Protein AF-K9W2C7-F1 (afdb_monomer)

Structure (mmCIF, N/CA/C/O backbone):
data_AF-K9W2C7-F1
#
_entry.id   AF-K9W2C7-F1
#
loop_
_atom_site.group_PDB
_atom_site.id
_atom_site.type_symbol
_atom_site.label_atom_id
_atom_site.label_alt_id
_atom_site.label_comp_id
_atom_site.label_asym_id
_atom_site.label_entity_id
_atom_site.label_seq_id
_atom_site.pdbx_PDB_ins_code
_atom_site.Cartn_x
_atom_site.Cartn_y
_atom_site.Cartn_z
_atom_site.occupancy
_atom_site.B_iso_or_equiv
_atom_site.auth_seq_id
_atom_site.auth_comp_id
_atom_site.auth_asym_id
_atom_site.auth_atom_id
_atom_site.pdbx_PDB_model_num
ATOM 1 N N . MET A 1 1 ? 35.746 9.164 -1.220 1.00 36.84 1 MET A N 1
ATOM 2 C CA . MET A 1 1 ? 34.659 8.189 -1.438 1.00 36.84 1 MET A CA 1
ATOM 3 C C . MET A 1 1 ? 34.082 7.823 -0.083 1.00 36.84 1 MET A C 1
ATOM 5 O O . MET A 1 1 ? 34.744 7.084 0.636 1.00 36.84 1 MET A O 1
ATOM 9 N N . PRO A 1 2 ? 32.950 8.400 0.342 1.00 38.31 2 PRO A N 1
ATOM 10 C CA . PRO A 1 2 ? 32.307 7.961 1.566 1.00 38.31 2 PRO A CA 1
ATOM 11 C C . PRO A 1 2 ? 31.448 6.729 1.268 1.00 38.31 2 PRO A C 1
ATOM 13 O O . PRO A 1 2 ? 30.740 6.677 0.263 1.00 38.31 2 PRO A O 1
ATOM 16 N N . LEU A 1 3 ? 31.567 5.730 2.139 1.00 40.47 3 LEU A N 1
ATOM 17 C CA . LEU A 1 3 ? 30.719 4.551 2.177 1.00 40.47 3 LEU A CA 1
ATOM 18 C C . LEU A 1 3 ? 29.252 4.976 2.276 1.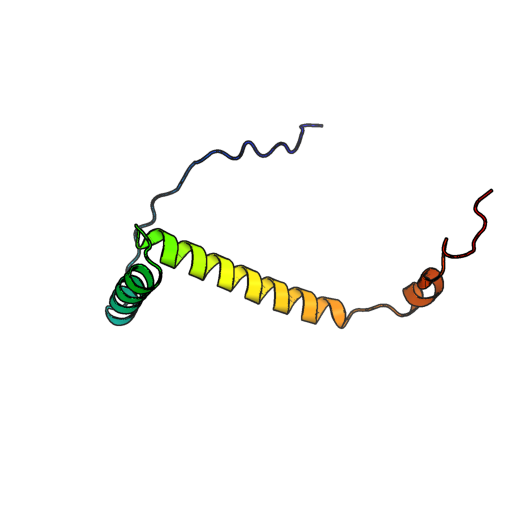00 40.47 3 LEU A C 1
ATOM 20 O O . LEU A 1 3 ? 28.873 5.644 3.237 1.00 40.47 3 LEU A O 1
ATOM 24 N N . PHE A 1 4 ? 28.422 4.514 1.345 1.00 42.97 4 PHE A N 1
ATOM 25 C CA . PHE A 1 4 ? 26.964 4.510 1.483 1.00 42.97 4 PHE A CA 1
ATOM 26 C C . PHE A 1 4 ? 26.550 3.397 2.463 1.00 42.97 4 PHE A C 1
ATOM 28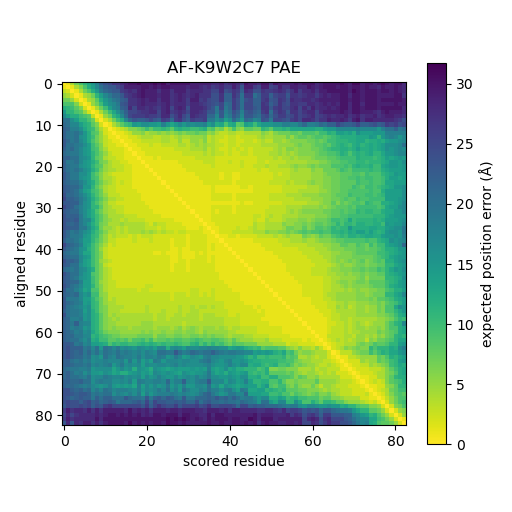 O O . PHE A 1 4 ? 25.810 2.476 2.144 1.00 42.97 4 PHE A O 1
ATOM 35 N N . GLY A 1 5 ? 27.100 3.447 3.675 1.00 41.50 5 GLY A N 1
ATOM 36 C CA . GLY A 1 5 ? 26.515 2.784 4.823 1.00 41.50 5 GLY A CA 1
ATOM 37 C C . GLY A 1 5 ? 25.441 3.719 5.341 1.00 41.50 5 GLY A C 1
ATOM 38 O O . GLY A 1 5 ? 25.741 4.602 6.143 1.00 41.50 5 GLY A O 1
ATOM 39 N N . VAL A 1 6 ? 24.210 3.568 4.847 1.00 48.34 6 VAL A N 1
ATOM 40 C CA . VAL A 1 6 ? 23.049 4.129 5.537 1.00 48.34 6 VAL A CA 1
ATOM 41 C C . VAL A 1 6 ? 23.046 3.470 6.906 1.00 48.34 6 VAL A C 1
ATOM 43 O O . VAL A 1 6 ? 22.694 2.304 7.071 1.00 48.34 6 VAL A O 1
ATOM 46 N N . ILE A 1 7 ? 23.527 4.217 7.889 1.00 47.66 7 ILE A N 1
ATOM 47 C CA . ILE A 1 7 ? 23.239 3.977 9.287 1.00 47.66 7 ILE A CA 1
ATOM 48 C C . ILE A 1 7 ? 21.713 4.015 9.324 1.00 47.66 7 ILE A C 1
ATOM 50 O O . ILE A 1 7 ? 21.135 5.087 9.146 1.00 47.66 7 ILE A O 1
ATOM 54 N N . ASN A 1 8 ? 21.061 2.854 9.423 1.00 51.66 8 ASN A N 1
ATOM 55 C CA . ASN A 1 8 ? 19.619 2.765 9.604 1.00 51.66 8 ASN A CA 1
ATOM 56 C C . ASN A 1 8 ? 19.321 3.374 10.974 1.00 51.66 8 ASN A C 1
ATOM 58 O O . ASN A 1 8 ? 19.295 2.693 11.998 1.00 51.66 8 ASN A O 1
ATOM 62 N N . SER A 1 9 ? 19.249 4.698 11.019 1.00 48.41 9 SER A N 1
ATOM 63 C CA . SER A 1 9 ? 18.862 5.417 12.208 1.00 48.41 9 SER A CA 1
ATOM 64 C C . SER A 1 9 ? 17.392 5.061 12.403 1.00 48.41 9 SER A C 1
ATOM 66 O O . SER A 1 9 ? 16.579 5.342 11.524 1.00 48.41 9 SER A O 1
ATOM 68 N N . MET A 1 10 ? 17.054 4.410 13.516 1.00 58.22 10 MET A N 1
ATOM 69 C CA . MET A 1 10 ? 15.673 4.177 13.958 1.00 58.22 10 MET A CA 1
ATOM 70 C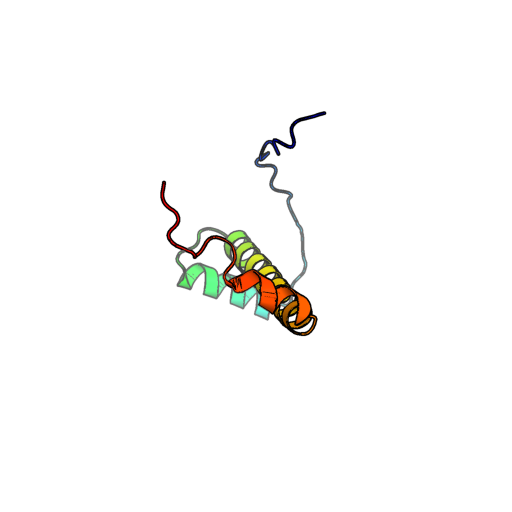 C . MET A 1 10 ? 14.993 5.508 14.342 1.00 58.22 10 MET A C 1
ATOM 72 O O . MET A 1 10 ? 14.466 5.663 15.440 1.00 58.22 10 MET A O 1
ATOM 76 N N . HIS A 1 11 ? 15.060 6.513 13.474 1.00 64.06 11 HIS A N 1
ATOM 77 C CA . HIS A 1 11 ? 14.359 7.773 13.630 1.00 64.06 11 HIS A CA 1
ATOM 78 C C . HIS A 1 11 ? 12.988 7.619 12.982 1.00 64.06 11 HIS A C 1
ATOM 80 O O . HIS A 1 11 ? 12.815 7.831 11.788 1.00 64.06 11 HIS A O 1
ATOM 86 N N . SER A 1 12 ? 12.008 7.217 13.788 1.00 75.00 12 SER A N 1
ATOM 87 C CA . SER A 1 12 ? 10.605 7.321 13.401 1.00 75.00 12 SER A CA 1
ATOM 88 C C . SER A 1 12 ? 10.169 8.782 13.509 1.00 75.00 12 SER A C 1
ATOM 90 O O . SER A 1 12 ? 10.236 9.365 14.598 1.00 75.00 12 SER A O 1
ATOM 92 N N . GLU A 1 13 ? 9.690 9.372 12.418 1.00 88.62 13 GLU A N 1
ATOM 93 C CA . GLU A 1 13 ? 9.041 10.681 12.471 1.00 88.62 13 GLU A CA 1
ATOM 94 C C . GLU A 1 13 ? 7.567 10.545 12.851 1.00 88.62 13 GLU A C 1
ATOM 96 O O . GLU A 1 13 ? 6.836 9.693 12.344 1.00 88.62 13 GLU A O 1
ATOM 101 N N . LYS A 1 14 ? 7.107 11.402 13.768 1.00 91.69 14 LYS A N 1
ATOM 102 C CA . LYS A 1 14 ? 5.701 11.428 14.165 1.00 91.69 14 LYS A CA 1
ATOM 103 C C . LYS A 1 14 ? 4.907 12.271 13.176 1.00 91.69 14 LYS A C 1
ATOM 105 O O . LYS A 1 14 ? 5.080 13.485 13.114 1.00 91.69 14 LYS A O 1
ATOM 110 N N . LEU A 1 15 ? 3.960 11.637 12.497 1.00 91.56 15 LEU A N 1
ATOM 111 C CA . LEU A 1 15 ? 3.012 12.307 11.615 1.00 91.56 15 LEU A CA 1
ATOM 112 C C . LEU A 1 15 ? 1.668 12.522 12.320 1.00 91.56 15 LEU A C 1
ATOM 114 O O . LEU A 1 15 ? 1.196 11.673 13.076 1.00 91.56 15 LEU A O 1
ATOM 118 N N . SER A 1 16 ? 1.048 13.674 12.067 1.00 94.75 16 SER A N 1
ATOM 119 C CA . SER A 1 16 ? -0.308 13.995 12.516 1.00 94.75 16 SER A CA 1
ATOM 120 C C . SER A 1 16 ? -1.168 14.260 11.288 1.00 94.75 16 SER A C 1
ATOM 122 O O . SER A 1 16 ? -0.968 15.258 10.600 1.00 94.75 16 SER A O 1
ATOM 124 N N . ILE A 1 17 ? -2.116 13.367 11.013 1.00 93.88 17 ILE A N 1
ATOM 125 C CA . ILE A 1 17 ? -2.962 13.406 9.816 1.00 93.88 17 ILE A CA 1
ATOM 126 C C . ILE A 1 17 ? -4.439 13.435 10.200 1.00 93.88 17 ILE A C 1
ATOM 128 O O . ILE A 1 17 ? -4.837 12.917 11.242 1.00 93.88 17 ILE A O 1
ATOM 132 N N . SER A 1 18 ? -5.260 14.040 9.345 1.00 96.50 18 SER A N 1
ATOM 133 C CA . SER A 1 18 ? -6.718 13.970 9.451 1.00 96.50 18 SER A CA 1
ATOM 134 C C . SER A 1 18 ? -7.245 13.007 8.401 1.00 96.50 18 SER A C 1
ATOM 136 O O . SER A 1 18 ? -6.937 13.155 7.221 1.00 96.50 18 SER A O 1
ATOM 138 N N . LEU A 1 19 ? -8.047 12.034 8.827 1.00 95.94 19 LEU A N 1
ATOM 139 C CA . LEU A 1 19 ? -8.658 11.041 7.950 1.00 95.94 19 LEU A CA 1
ATOM 140 C C . LEU A 1 19 ? -10.184 11.045 8.119 1.00 95.94 19 LEU A C 1
ATOM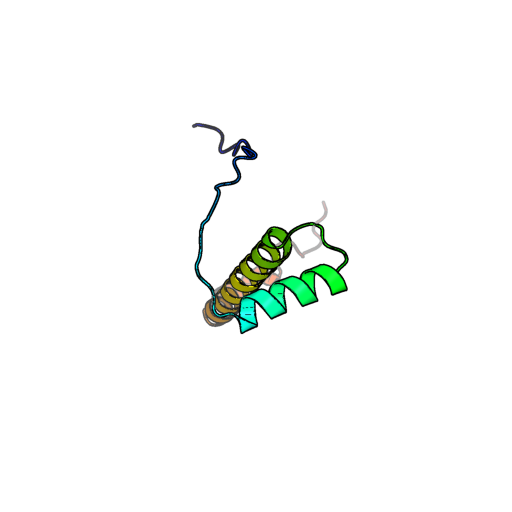 142 O O . LEU A 1 19 ? -10.679 11.268 9.228 1.00 95.94 19 LEU A O 1
ATOM 146 N N . PRO A 1 20 ? -10.944 10.758 7.049 1.00 98.19 20 PRO A N 1
ATOM 147 C CA . PRO A 1 20 ? -12.357 10.423 7.149 1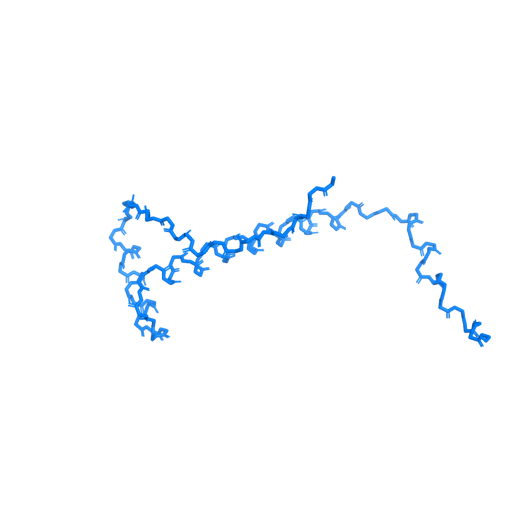.00 98.19 20 PRO A CA 1
ATOM 148 C C . PRO A 1 20 ? -12.627 9.335 8.193 1.00 98.19 20 PRO A C 1
ATOM 150 O O . PRO A 1 20 ? -11.883 8.359 8.298 1.00 98.19 20 PRO A O 1
ATOM 153 N N . VAL A 1 21 ? -13.748 9.457 8.909 1.00 98.00 21 VAL A N 1
ATOM 154 C CA . VAL A 1 21 ? -14.128 8.538 9.999 1.00 98.00 21 VAL A CA 1
ATOM 155 C C . VAL A 1 21 ? -14.140 7.074 9.552 1.00 98.00 21 VAL A C 1
ATOM 157 O O . VAL A 1 21 ? -13.685 6.205 10.289 1.00 98.00 21 VAL A O 1
ATOM 160 N N . PHE A 1 22 ? -14.608 6.792 8.333 1.00 98.12 22 PHE A N 1
ATOM 161 C CA . PHE A 1 22 ? -14.667 5.421 7.821 1.00 98.12 22 PHE A CA 1
ATOM 162 C C . PHE A 1 22 ? -13.274 4.791 7.638 1.00 98.12 22 PHE A C 1
ATOM 164 O O . PHE A 1 22 ? -13.125 3.589 7.840 1.00 98.12 22 PHE A O 1
ATOM 171 N N . LEU A 1 23 ? -12.243 5.582 7.311 1.00 97.94 23 LEU A N 1
ATOM 172 C CA . LEU A 1 23 ? -10.866 5.087 7.207 1.00 97.94 23 LEU A CA 1
ATOM 173 C C . LEU A 1 23 ? -10.273 4.810 8.585 1.00 97.94 23 LEU A C 1
ATOM 175 O O . LEU A 1 23 ? -9.606 3.799 8.768 1.00 97.94 23 LEU A O 1
ATOM 179 N N . VAL A 1 24 ? -10.572 5.654 9.574 1.00 97.50 24 VAL A N 1
ATOM 180 C CA . VAL A 1 24 ? -10.162 5.407 10.966 1.00 97.50 24 VAL A CA 1
ATOM 181 C C . VAL A 1 24 ? -10.795 4.115 11.494 1.00 97.50 24 VAL A C 1
ATOM 183 O O . VAL A 1 24 ? -10.119 3.299 12.118 1.00 97.50 24 VAL A O 1
ATOM 186 N N . GLN A 1 25 ? -12.075 3.880 11.188 1.00 97.94 25 GLN A N 1
ATOM 187 C CA . GLN A 1 25 ? -12.755 2.625 11.525 1.00 97.94 25 GLN A CA 1
ATOM 188 C C . GLN A 1 25 ? -12.128 1.420 10.818 1.00 97.94 25 GLN A C 1
ATOM 190 O O . GLN A 1 25 ? -11.921 0.382 11.445 1.00 97.94 25 GLN A O 1
ATOM 195 N N . PHE A 1 26 ? -11.797 1.557 9.531 1.00 97.94 26 PHE A N 1
ATOM 196 C CA . PHE A 1 26 ? -11.098 0.515 8.786 1.00 97.94 26 PHE A CA 1
ATOM 197 C C . PHE A 1 26 ? -9.753 0.166 9.433 1.00 97.94 26 PHE A C 1
ATOM 199 O O . PHE A 1 26 ? -9.497 -1.012 9.671 1.00 97.94 26 PHE A O 1
ATOM 206 N N . ILE A 1 27 ? -8.942 1.170 9.782 1.00 97.75 27 ILE A N 1
ATOM 207 C CA . ILE A 1 27 ? -7.650 0.980 10.455 1.00 97.75 27 ILE A CA 1
ATOM 208 C C . ILE A 1 27 ? -7.833 0.187 11.752 1.00 97.75 27 ILE A C 1
ATOM 210 O O . ILE A 1 27 ? -7.163 -0.826 11.954 1.00 97.75 27 ILE A O 1
ATOM 214 N N . GLY A 1 28 ? -8.788 0.592 12.594 1.00 97.12 28 GLY A N 1
ATOM 215 C CA . GLY A 1 28 ? -9.078 -0.101 13.848 1.00 97.12 28 GLY A CA 1
ATOM 216 C C . GLY A 1 28 ? -9.485 -1.564 13.642 1.00 97.12 28 GLY A C 1
ATOM 217 O O . GLY A 1 28 ? -8.951 -2.453 14.306 1.00 97.12 28 GLY A O 1
ATOM 218 N N . ASN A 1 29 ? -10.382 -1.830 12.690 1.00 97.75 29 ASN A N 1
ATOM 219 C CA . ASN A 1 29 ? -10.842 -3.186 12.384 1.00 97.75 29 ASN A CA 1
ATOM 220 C C . ASN A 1 29 ? -9.716 -4.061 11.819 1.00 97.75 29 ASN A C 1
ATOM 222 O O . ASN A 1 29 ? -9.576 -5.217 12.218 1.00 97.75 29 ASN A O 1
ATOM 226 N N . TYR A 1 30 ? -8.907 -3.512 10.911 1.00 97.56 30 TYR A N 1
ATOM 227 C CA . TYR A 1 30 ? -7.793 -4.224 10.292 1.00 97.56 30 TYR A CA 1
ATOM 228 C C . TY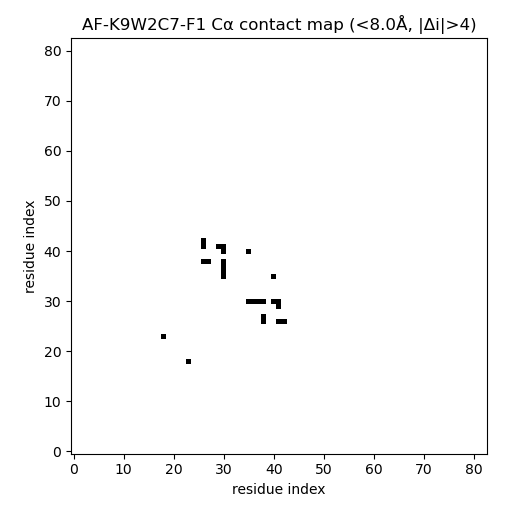R A 1 30 ? -6.709 -4.562 11.319 1.00 97.56 30 TYR A C 1
ATOM 230 O O . TYR A 1 30 ? -6.254 -5.705 11.375 1.00 97.56 30 TYR A O 1
ATOM 238 N N . LYS A 1 31 ? -6.377 -3.608 12.202 1.00 97.62 31 LYS A N 1
ATOM 239 C CA . LYS A 1 31 ? -5.468 -3.819 13.335 1.00 97.62 31 LYS A CA 1
ATOM 240 C C . LYS A 1 31 ? -5.915 -4.995 14.203 1.00 97.62 31 LYS A C 1
ATOM 242 O O . LYS A 1 31 ? -5.120 -5.892 14.471 1.00 97.62 31 LYS A O 1
ATOM 247 N N . ILE A 1 32 ? -7.190 -5.017 14.607 1.00 97.62 32 ILE A N 1
ATOM 248 C CA . ILE A 1 32 ? -7.752 -6.099 15.432 1.00 97.62 32 ILE A CA 1
ATOM 249 C C . ILE A 1 32 ? -7.687 -7.435 14.685 1.00 97.62 32 ILE A C 1
ATOM 251 O O . ILE A 1 32 ? -7.231 -8.428 15.248 1.00 97.62 32 ILE A O 1
ATOM 255 N N . ALA A 1 33 ? -8.101 -7.463 13.417 1.00 97.19 33 ALA A N 1
ATOM 256 C CA . ALA A 1 33 ? -8.128 -8.683 12.611 1.00 97.19 33 ALA A CA 1
ATOM 257 C C . ALA A 1 33 ? -6.736 -9.303 12.404 1.00 97.19 33 ALA A C 1
ATOM 259 O O . ALA A 1 33 ? -6.616 -10.522 12.289 1.00 97.19 33 ALA A O 1
ATOM 260 N N . LYS A 1 34 ? -5.688 -8.474 12.356 1.00 96.12 34 LYS A N 1
ATOM 261 C CA . LYS A 1 34 ? -4.294 -8.905 12.189 1.00 96.12 34 LYS A CA 1
ATOM 262 C C . LYS A 1 34 ? -3.545 -9.118 13.508 1.00 96.12 34 LYS A C 1
ATOM 264 O O . LYS A 1 34 ? -2.421 -9.608 13.477 1.00 96.12 34 LYS A O 1
ATOM 269 N N . GLY A 1 35 ? -4.156 -8.789 14.649 1.00 95.69 35 GLY A N 1
ATOM 270 C CA . GLY A 1 35 ? -3.514 -8.885 15.963 1.00 95.69 35 GLY A CA 1
ATOM 271 C C . GLY A 1 35 ? -2.374 -7.882 16.149 1.00 95.69 35 GLY A C 1
ATOM 272 O O . GLY A 1 35 ? -1.388 -8.193 16.809 1.00 95.69 35 GLY A O 1
ATOM 273 N N . TRP A 1 36 ? -2.477 -6.708 15.525 1.00 96.56 36 TRP A N 1
ATOM 274 C CA . TRP A 1 36 ? -1.444 -5.672 15.561 1.00 96.56 36 TRP A CA 1
ATOM 275 C C . TRP A 1 36 ? -1.616 -4.727 16.750 1.00 96.56 36 TRP A C 1
ATOM 277 O O . TRP A 1 36 ? -2.717 -4.523 17.264 1.00 96.56 36 TRP A O 1
ATOM 287 N N . GLU A 1 37 ? -0.507 -4.138 17.190 1.00 92.31 37 GLU A N 1
ATOM 288 C CA . GLU A 1 37 ? -0.445 -3.336 18.413 1.00 92.31 37 GLU A CA 1
ATOM 289 C C . GLU A 1 37 ? -0.798 -1.867 18.161 1.00 92.31 37 GLU A C 1
ATOM 291 O O . GLU A 1 37 ? -1.328 -1.192 19.047 1.00 92.31 37 GLU A O 1
ATOM 296 N N . SER A 1 38 ? -0.556 -1.359 16.947 1.00 94.75 38 SER A N 1
ATOM 297 C CA . SER A 1 38 ? -0.733 0.061 16.637 1.00 94.75 38 SER A CA 1
ATOM 298 C C . SER A 1 38 ? -1.419 0.325 15.301 1.00 94.75 38 SER A C 1
ATOM 300 O O . SER A 1 38 ? -1.331 -0.450 14.352 1.00 94.75 38 SER A O 1
ATOM 302 N N . ASP A 1 39 ? -2.087 1.475 15.225 1.00 94.94 39 ASP A N 1
ATOM 303 C CA . ASP A 1 39 ? -2.662 1.991 13.980 1.00 94.94 39 ASP A CA 1
ATOM 304 C C . ASP A 1 39 ? -1.554 2.340 12.972 1.00 94.94 39 ASP A C 1
ATOM 306 O O . ASP A 1 39 ? -1.746 2.205 11.766 1.00 94.94 39 ASP A O 1
ATOM 310 N N . SER A 1 40 ? -0.370 2.719 13.469 1.00 95.06 40 SER A N 1
ATOM 311 C CA . SER A 1 40 ? 0.811 2.993 12.649 1.00 95.06 40 SER A CA 1
ATOM 312 C C . SER A 1 40 ? 1.240 1.784 11.822 1.00 95.06 40 SER A C 1
ATOM 314 O O . SER A 1 40 ? 1.577 1.978 10.665 1.00 95.06 40 SER A O 1
ATOM 316 N N . GLN A 1 41 ? 1.150 0.557 12.350 1.00 95.31 41 GLN A N 1
ATOM 317 C CA . GLN A 1 41 ? 1.460 -0.662 11.581 1.00 95.31 41 GLN A CA 1
ATOM 318 C C . GLN A 1 41 ? 0.517 -0.842 10.384 1.00 95.31 41 GLN A C 1
ATOM 320 O O . GLN A 1 41 ? 0.937 -1.257 9.311 1.00 95.31 41 GLN A O 1
ATOM 325 N N . VAL A 1 42 ? -0.761 -0.482 10.542 1.00 96.69 42 VAL A N 1
ATOM 326 C CA . VAL A 1 42 ? -1.730 -0.503 9.434 1.00 96.69 42 VAL A CA 1
ATOM 327 C C . VAL A 1 42 ? -1.381 0.526 8.369 1.00 96.69 42 VAL A C 1
ATOM 329 O O . VAL A 1 42 ? -1.501 0.247 7.178 1.00 96.69 42 VAL A O 1
ATOM 332 N N . ILE A 1 43 ? -0.957 1.713 8.796 1.00 96.06 43 ILE A N 1
ATOM 333 C CA . ILE A 1 43 ? -0.569 2.790 7.886 1.00 96.06 43 ILE A CA 1
ATOM 334 C C . ILE A 1 43 ? 0.743 2.442 7.168 1.00 96.06 43 ILE A C 1
ATOM 336 O O . ILE A 1 43 ? 0.833 2.660 5.966 1.00 96.06 43 ILE A O 1
ATOM 340 N N . GLU A 1 44 ? 1.723 1.878 7.872 1.00 94.94 44 GLU A N 1
ATOM 341 C CA . GLU A 1 44 ? 3.007 1.431 7.320 1.00 94.94 44 GLU A CA 1
ATOM 342 C C . GLU A 1 44 ? 2.801 0.378 6.228 1.00 94.94 44 GLU A C 1
ATOM 344 O O . GLU A 1 44 ? 3.192 0.611 5.087 1.00 94.94 44 GLU A O 1
ATOM 349 N N . GLU A 1 45 ? 2.055 -0.692 6.523 1.00 96.38 45 GLU A N 1
ATOM 350 C CA . GLU A 1 45 ? 1.694 -1.717 5.535 1.00 96.38 45 GLU A CA 1
ATOM 351 C C . GLU A 1 45 ? 0.995 -1.101 4.310 1.00 96.38 45 GLU A C 1
ATOM 353 O O . GLU A 1 45 ? 1.311 -1.419 3.165 1.00 96.38 45 GLU A O 1
ATOM 358 N N . ALA A 1 46 ? 0.044 -0.186 4.523 1.00 96.56 46 ALA A N 1
ATOM 359 C CA . ALA A 1 46 ? -0.659 0.460 3.419 1.00 96.56 46 ALA A CA 1
ATOM 360 C C . ALA A 1 46 ? 0.286 1.290 2.532 1.00 96.56 46 ALA A C 1
ATOM 362 O O . ALA A 1 46 ? 0.126 1.298 1.310 1.00 96.56 46 ALA A O 1
ATOM 363 N N . LEU A 1 47 ? 1.267 1.976 3.125 1.00 96.50 47 LEU A N 1
ATOM 364 C CA . LEU A 1 47 ? 2.269 2.754 2.393 1.00 96.50 47 LEU A CA 1
ATOM 365 C C . LEU A 1 47 ? 3.248 1.858 1.629 1.00 96.50 47 LEU A C 1
ATOM 367 O O . LEU A 1 47 ? 3.611 2.187 0.500 1.00 96.50 47 LEU A O 1
ATOM 371 N N . GLU A 1 48 ? 3.649 0.723 2.198 1.00 96.75 48 GLU A N 1
ATOM 372 C CA . GLU A 1 48 ? 4.463 -0.272 1.493 1.00 96.75 48 GLU A CA 1
ATOM 373 C C . GLU A 1 48 ? 3.714 -0.843 0.287 1.00 96.75 48 GLU A C 1
ATOM 375 O O . GLU A 1 48 ? 4.252 -0.885 -0.818 1.00 96.75 48 GLU A O 1
ATOM 380 N N . LEU A 1 49 ? 2.438 -1.198 0.452 1.00 97.50 49 LEU A N 1
ATOM 381 C CA . LEU A 1 49 ? 1.602 -1.684 -0.648 1.00 97.50 49 LEU A CA 1
ATOM 382 C C . LEU A 1 49 ? 1.448 -0.651 -1.774 1.00 97.50 49 LEU A C 1
ATOM 384 O O . LEU A 1 49 ? 1.413 -1.025 -2.949 1.00 97.50 49 LEU A O 1
ATOM 388 N N . LEU A 1 50 ? 1.378 0.644 -1.445 1.00 97.50 50 LEU A N 1
ATOM 389 C CA . LEU A 1 50 ? 1.378 1.709 -2.451 1.00 97.50 50 LEU A CA 1
ATOM 390 C C . LEU A 1 50 ? 2.706 1.762 -3.217 1.00 97.50 50 LEU A C 1
ATOM 392 O O . LEU A 1 50 ? 2.678 1.813 -4.446 1.00 97.50 50 LEU A O 1
ATOM 396 N N . GLN A 1 51 ? 3.844 1.664 -2.525 1.00 97.06 51 GLN A N 1
ATOM 397 C CA . GLN A 1 51 ? 5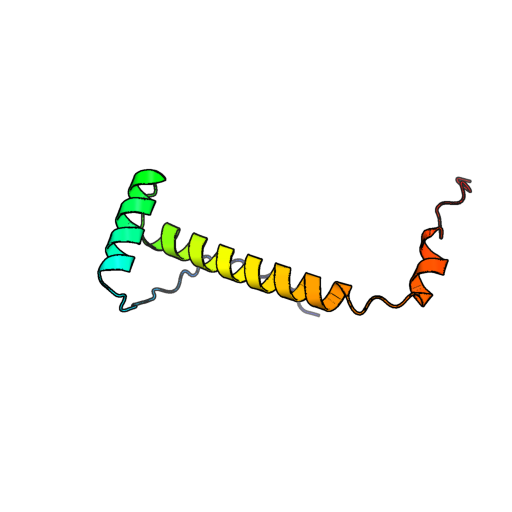.163 1.612 -3.168 1.00 97.06 51 GLN A CA 1
ATOM 398 C C . GLN A 1 51 ? 5.306 0.392 -4.082 1.00 97.06 51 GLN A C 1
ATOM 400 O O . GLN A 1 51 ? 5.769 0.523 -5.213 1.00 97.06 51 GLN A O 1
ATOM 405 N N . TYR A 1 52 ? 4.860 -0.787 -3.638 1.00 97.19 52 TYR A N 1
ATOM 406 C CA . TYR A 1 52 ? 4.881 -1.991 -4.470 1.00 97.19 52 TYR A CA 1
ATOM 407 C C . TYR A 1 52 ? 4.042 -1.834 -5.736 1.00 97.19 52 TYR A C 1
ATOM 409 O O . TYR A 1 52 ? 4.453 -2.283 -6.804 1.00 97.19 52 TYR A O 1
ATOM 417 N N . LYS A 1 53 ? 2.888 -1.170 -5.643 1.00 97.12 53 LYS A N 1
ATOM 418 C CA . LYS A 1 53 ? 2.035 -0.906 -6.803 1.00 97.12 53 LYS A CA 1
ATOM 419 C C . LYS A 1 53 ? 2.700 0.040 -7.805 1.00 97.12 53 LYS A C 1
ATOM 421 O O . LYS A 1 53 ? 2.608 -0.189 -9.010 1.00 97.12 53 LYS A O 1
ATOM 426 N N . GLU A 1 54 ? 3.358 1.092 -7.325 1.00 96.88 54 GLU A N 1
ATOM 427 C CA . GLU A 1 54 ? 4.123 2.005 -8.184 1.00 96.88 54 GLU A CA 1
ATOM 428 C C . GLU A 1 54 ? 5.307 1.289 -8.838 1.00 96.88 54 GLU A C 1
ATOM 430 O O . GLU A 1 54 ? 5.551 1.458 -10.032 1.00 96.88 54 GLU A O 1
ATOM 435 N N . LEU A 1 55 ? 5.988 0.422 -8.087 1.00 96.75 55 LEU A N 1
ATOM 436 C CA . LEU A 1 55 ? 7.086 -0.390 -8.593 1.00 96.75 55 LEU A CA 1
ATOM 437 C C . LEU A 1 55 ? 6.616 -1.360 -9.684 1.00 96.75 55 LEU A C 1
ATOM 439 O O . LEU A 1 55 ? 7.246 -1.446 -10.736 1.00 96.75 55 LEU A O 1
ATOM 443 N N . GLU A 1 56 ? 5.500 -2.063 -9.472 1.00 96.12 56 GLU A N 1
ATOM 444 C CA . GLU A 1 56 ? 4.914 -2.957 -10.478 1.00 96.12 56 GLU A CA 1
ATOM 445 C C . GLU A 1 56 ? 4.594 -2.197 -11.772 1.00 96.12 56 GLU A C 1
ATOM 447 O O . GLU A 1 56 ? 4.893 -2.677 -12.868 1.00 96.12 56 GLU A O 1
ATOM 452 N N . GLN A 1 57 ? 4.022 -0.997 -11.649 1.00 95.25 57 GLN A N 1
ATOM 453 C CA . GLN A 1 57 ? 3.721 -0.152 -12.798 1.00 95.25 57 GLN A CA 1
ATOM 454 C C . GLN A 1 57 ? 4.999 0.263 -13.540 1.00 95.25 57 GLN A C 1
ATOM 456 O O . GLN A 1 57 ? 5.064 0.109 -14.758 1.00 95.25 57 GLN A O 1
ATOM 461 N N . ALA A 1 58 ? 6.031 0.701 -12.817 1.00 94.69 58 ALA A N 1
ATOM 462 C CA . ALA A 1 58 ? 7.309 1.086 -13.408 1.00 94.69 58 ALA A CA 1
ATOM 463 C C . ALA A 1 58 ? 7.982 -0.087 -14.141 1.00 94.69 58 ALA A C 1
ATOM 465 O O . ALA A 1 58 ? 8.455 0.074 -15.265 1.00 94.69 58 ALA A O 1
ATOM 466 N N . TYR A 1 59 ? 7.972 -1.290 -13.556 1.00 94.69 59 TYR A N 1
ATOM 467 C CA . TYR A 1 59 ? 8.482 -2.491 -14.227 1.00 94.69 59 TYR A CA 1
ATOM 468 C C . TYR A 1 59 ? 7.682 -2.835 -15.481 1.00 94.69 59 TYR A C 1
ATOM 470 O O . TYR A 1 59 ? 8.263 -3.210 -16.499 1.00 94.69 59 TYR A O 1
ATOM 478 N N . ARG A 1 60 ? 6.354 -2.702 -15.429 1.00 93.38 60 ARG A N 1
ATOM 479 C CA . ARG A 1 60 ? 5.484 -2.951 -16.581 1.00 93.38 60 ARG A CA 1
ATOM 480 C C . ARG A 1 60 ? 5.793 -1.997 -17.730 1.00 93.38 60 ARG A C 1
ATOM 482 O O . ARG A 1 60 ? 5.830 -2.446 -18.871 1.00 93.38 60 ARG A O 1
ATOM 489 N N . GLU A 1 61 ? 6.020 -0.723 -17.440 1.00 93.31 61 GLU A N 1
ATOM 490 C CA . GLU A 1 61 ? 6.405 0.282 -18.436 1.00 93.31 61 GLU A CA 1
ATOM 491 C C . GLU A 1 61 ? 7.802 -0.000 -18.996 1.00 93.31 61 GLU A C 1
ATOM 493 O O . GLU A 1 61 ? 7.947 -0.160 -20.205 1.00 93.31 61 GLU A O 1
ATOM 498 N N . ALA A 1 62 ? 8.800 -0.209 -18.134 1.00 91.06 62 ALA A N 1
ATOM 499 C CA . ALA A 1 62 ? 10.166 -0.525 -18.555 1.00 91.06 62 ALA A CA 1
ATOM 500 C C . ALA A 1 62 ? 10.247 -1.807 -19.404 1.00 91.06 62 ALA A C 1
ATOM 502 O O . ALA A 1 62 ? 11.015 -1.882 -20.358 1.00 91.06 62 ALA A O 1
ATOM 503 N N . SER A 1 63 ? 9.413 -2.811 -19.109 1.00 88.50 63 SER A N 1
ATOM 504 C CA . SER A 1 63 ? 9.353 -4.053 -19.893 1.00 88.50 63 SER A CA 1
ATOM 505 C C . SER A 1 63 ? 8.829 -3.869 -21.324 1.00 88.50 63 SER A C 1
ATOM 507 O O . SER A 1 63 ? 8.995 -4.762 -22.150 1.00 88.50 63 SER A O 1
ATOM 509 N N . GLN A 1 64 ? 8.196 -2.735 -21.639 1.00 88.50 64 GLN A N 1
ATOM 510 C CA . GLN A 1 64 ? 7.759 -2.416 -23.002 1.00 88.50 64 GLN A CA 1
ATOM 511 C C . GLN A 1 64 ? 8.884 -1.797 -23.839 1.00 88.50 64 GLN A C 1
ATOM 513 O O . GLN A 1 64 ? 8.804 -1.807 -25.064 1.00 88.50 64 GLN A O 1
ATOM 518 N N . GLU A 1 65 ? 9.940 -1.297 -23.195 1.00 83.56 65 GLU A N 1
ATOM 519 C CA . GLU A 1 65 ? 11.101 -0.661 -23.827 1.00 83.56 65 GLU A CA 1
ATOM 520 C C . GLU A 1 65 ? 12.251 -1.655 -24.079 1.00 83.56 65 GLU A C 1
ATOM 522 O O . GLU A 1 65 ? 13.413 -1.265 -24.193 1.00 83.56 65 GLU A O 1
ATOM 527 N N . VAL A 1 66 ? 11.951 -2.956 -24.149 1.00 81.88 66 VAL A N 1
ATOM 528 C CA . VAL A 1 66 ? 12.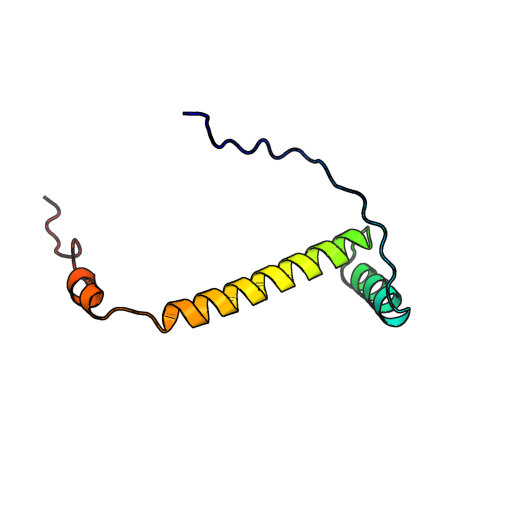959 -3.999 -24.386 1.00 81.88 66 VAL A CA 1
ATOM 529 C C . VAL A 1 66 ? 13.565 -3.830 -25.779 1.00 81.88 66 VAL A C 1
ATOM 531 O O . VAL A 1 66 ? 12.859 -3.886 -26.785 1.00 81.88 66 VAL A O 1
ATOM 534 N N . ASP A 1 67 ? 14.886 -3.655 -25.829 1.00 84.75 67 ASP A N 1
ATOM 535 C CA . ASP A 1 67 ? 15.660 -3.595 -27.067 1.00 84.75 67 ASP A CA 1
ATOM 536 C C . ASP A 1 67 ? 16.061 -5.021 -27.512 1.00 84.75 67 ASP A C 1
ATOM 538 O O . ASP A 1 67 ? 16.873 -5.663 -26.835 1.00 84.75 67 ASP A O 1
ATOM 542 N N . PRO A 1 68 ? 15.538 -5.524 -28.653 1.00 83.75 68 PRO A N 1
ATOM 543 C CA . PRO A 1 68 ? 15.844 -6.863 -29.165 1.00 83.75 68 PRO A CA 1
ATOM 544 C C . PRO A 1 68 ? 17.329 -7.085 -29.478 1.00 83.75 68 PRO A C 1
ATOM 546 O O . PRO A 1 68 ? 17.757 -8.227 -29.633 1.00 83.75 68 PRO A O 1
ATOM 549 N N . ALA A 1 69 ? 18.138 -6.023 -29.579 1.00 86.06 69 ALA A N 1
ATOM 550 C CA . ALA A 1 69 ? 19.580 -6.149 -29.763 1.00 86.06 69 ALA A CA 1
ATOM 551 C C . ALA A 1 69 ? 20.255 -6.919 -28.615 1.00 86.06 69 ALA A C 1
ATOM 553 O O . ALA A 1 69 ? 21.302 -7.526 -28.834 1.00 86.06 69 ALA A O 1
ATOM 554 N N . TRP A 1 70 ? 19.656 -6.943 -27.418 1.00 85.69 70 TRP A N 1
ATOM 555 C CA . TRP A 1 70 ? 20.177 -7.694 -26.273 1.00 85.69 70 TRP A CA 1
ATOM 556 C C . TRP A 1 70 ? 19.937 -9.205 -26.363 1.00 85.69 70 TRP A C 1
ATOM 558 O O . TRP A 1 70 ? 20.691 -9.964 -25.748 1.00 85.69 70 TRP A O 1
ATOM 568 N N . ASP A 1 71 ? 18.979 -9.666 -27.178 1.00 86.69 71 ASP A N 1
ATOM 569 C CA . ASP A 1 71 ? 18.659 -11.096 -27.319 1.00 86.69 71 ASP A CA 1
ATOM 570 C C . ASP A 1 71 ? 19.854 -11.911 -27.838 1.00 86.69 71 ASP A C 1
ATOM 572 O O . ASP A 1 71 ? 20.000 -13.086 -27.505 1.00 86.69 71 ASP A O 1
ATOM 576 N N . VAL A 1 72 ? 20.759 -11.289 -28.608 1.00 87.00 72 VAL A N 1
ATOM 577 C CA . VAL A 1 72 ? 21.968 -11.950 -29.132 1.00 87.00 72 VAL A CA 1
ATOM 578 C C . VAL A 1 72 ? 22.922 -12.411 -28.023 1.00 87.00 72 VAL A C 1
ATOM 580 O O . VAL A 1 72 ? 23.658 -13.371 -28.222 1.00 87.00 72 VAL A O 1
ATOM 583 N N . THR A 1 73 ? 22.882 -11.761 -26.854 1.00 86.19 73 THR A N 1
ATOM 584 C CA . THR A 1 73 ? 23.773 -12.045 -25.712 1.00 86.19 73 THR A CA 1
ATOM 585 C C . THR A 1 73 ? 23.187 -13.048 -24.717 1.00 86.19 73 THR A C 1
ATOM 587 O O . THR A 1 73 ? 23.846 -13.418 -23.750 1.00 86.19 73 THR A O 1
ATOM 590 N N . VAL A 1 74 ? 21.960 -13.543 -24.939 1.00 87.81 74 VAL A N 1
ATOM 591 C CA . VAL A 1 74 ? 21.258 -14.425 -23.984 1.00 87.81 74 VAL A CA 1
ATOM 592 C C . VAL A 1 74 ? 21.995 -15.745 -23.712 1.00 87.81 74 VAL A C 1
ATOM 594 O O . VAL A 1 74 ? 21.800 -16.358 -22.664 1.00 87.81 74 VAL A O 1
ATOM 597 N N . ALA A 1 75 ? 22.833 -16.188 -24.655 1.00 86.69 75 ALA A N 1
ATOM 598 C CA . ALA A 1 75 ? 23.610 -17.423 -24.568 1.00 86.69 75 ALA A CA 1
ATOM 599 C C . ALA A 1 75 ? 25.102 -17.201 -24.261 1.00 86.69 75 ALA A C 1
ATOM 601 O O . ALA A 1 75 ? 25.860 -18.176 -24.200 1.00 86.69 75 ALA A O 1
ATOM 602 N N . ASP A 1 76 ? 25.533 -15.953 -24.056 1.00 85.88 76 ASP A N 1
ATOM 603 C CA . ASP A 1 76 ? 26.926 -15.647 -23.739 1.00 85.88 76 ASP A CA 1
ATOM 604 C C . ASP A 1 76 ? 27.323 -16.318 -22.413 1.00 85.88 76 ASP A C 1
ATOM 606 O O . ASP A 1 76 ? 26.657 -16.171 -21.389 1.00 85.88 76 ASP A O 1
ATOM 610 N N . GLY A 1 77 ? 28.408 -17.098 -22.426 1.00 82.94 77 GLY A N 1
ATOM 611 C CA . GLY A 1 77 ? 28.898 -17.825 -21.246 1.00 82.94 77 GLY A CA 1
ATOM 612 C C . GLY A 1 77 ? 28.126 -19.102 -20.881 1.00 82.94 77 GLY A C 1
ATOM 613 O O . GLY A 1 77 ? 28.500 -19.758 -19.912 1.00 82.94 77 GLY A O 1
ATOM 614 N N . LEU A 1 78 ? 27.092 -19.487 -21.647 1.00 81.56 78 LEU A N 1
ATOM 615 C CA . LEU A 1 78 ? 26.401 -20.783 -21.506 1.00 81.56 78 LEU A CA 1
ATOM 616 C C . LEU A 1 78 ? 27.039 -21.906 -22.343 1.00 81.56 78 LEU A C 1
ATOM 618 O O . LEU A 1 78 ? 26.623 -23.061 -22.240 1.00 81.56 78 LEU A O 1
ATOM 622 N N . SER A 1 79 ? 28.044 -21.597 -23.171 1.00 73.62 79 SER A N 1
ATOM 623 C CA . SER A 1 79 ? 28.906 -22.619 -23.764 1.00 73.62 79 SER A CA 1
ATOM 624 C C . SER A 1 79 ? 29.785 -23.226 -22.675 1.00 73.62 79 SER A C 1
ATOM 626 O O . SER A 1 79 ? 30.514 -22.504 -21.997 1.00 73.62 79 SER A O 1
ATOM 628 N N . ASP A 1 80 ? 29.711 -24.547 -22.546 1.00 63.56 80 ASP A N 1
ATOM 629 C CA . ASP A 1 80 ? 30.365 -25.390 -21.542 1.00 63.56 80 ASP A CA 1
ATOM 630 C C . ASP A 1 80 ? 31.892 -25.484 -21.746 1.00 63.56 80 ASP A C 1
ATOM 632 O O . ASP A 1 80 ? 32.475 -26.561 -21.820 1.00 63.56 80 ASP A O 1
ATOM 636 N N . GLU A 1 81 ? 32.568 -24.343 -21.862 1.00 61.66 81 GLU A N 1
ATOM 637 C CA . GLU A 1 81 ? 34.022 -24.266 -21.737 1.00 61.66 81 GLU A CA 1
ATOM 638 C C . GLU A 1 81 ? 34.379 -24.008 -20.270 1.00 61.66 81 GLU A C 1
ATOM 640 O O . GLU A 1 81 ? 35.033 -23.035 -19.903 1.00 61.66 81 GLU A O 1
ATOM 645 N N . ALA A 1 82 ? 33.914 -24.924 -19.417 1.00 54.22 82 ALA A N 1
ATOM 646 C CA . ALA A 1 82 ? 34.563 -25.219 -18.154 1.00 54.22 82 ALA A CA 1
ATOM 647 C C . ALA A 1 82 ? 35.916 -25.875 -18.480 1.00 54.22 82 ALA A C 1
ATOM 649 O O . ALA A 1 82 ? 35.996 -27.085 -18.693 1.00 54.22 82 ALA A O 1
ATOM 650 N N . TRP A 1 83 ? 36.961 -25.056 -18.601 1.00 59.75 83 TRP A N 1
ATOM 651 C CA . TRP A 1 83 ? 38.352 -25.513 -18.592 1.00 59.75 83 TRP A CA 1
ATOM 652 C C . TRP A 1 83 ? 38.881 -25.522 -17.158 1.00 59.75 83 TRP A C 1
ATOM 654 O O . TRP A 1 83 ? 38.707 -24.497 -16.457 1.00 59.75 83 TRP A O 1
#

Nearest PDB structures (foldseek):
  5zkt-assembly1_A  TM=7.250E-01  e=3.871E+00  Oryza sativa Japonica Group
  7vp2-assembly1_B  TM=6.503E-01  e=3.332E+00  Arabidopsis thaliana
  7vp4-assembly3_J  TM=6.479E-01  e=7.596E+00  Arabidopsis thaliana

Secondary structure (DSSP, 8-state):
-----------PPPP-----HHHHHHHHHHHHHHT-S-HHHHHHHHHHHHHHHHHHHHHHHHTTS--GGGGGGTTTT-S----

Rad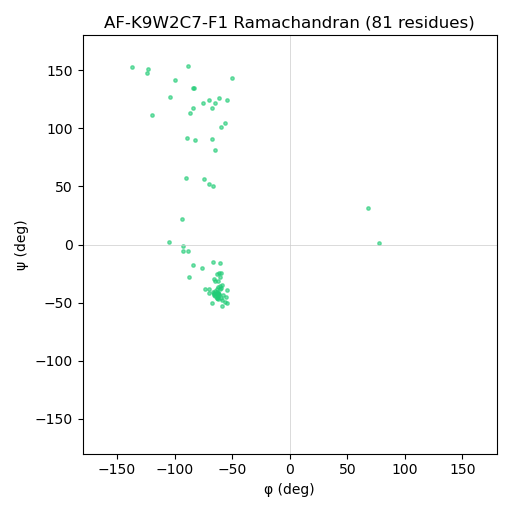ius of gyration: 22.58 Å; Cα contacts (8 Å, |Δi|>4): 13; chains: 1; bounding box: 53×40×48 Å

Organism: NCBI:txid1173022

Solvent-accessible surface area (backbone atoms only — not comparable to full-atom values): 5490 Å² total; per-residue (Å²): 135,83,78,89,68,76,74,81,68,90,75,79,80,88,82,88,83,89,73,60,68,70,57,56,50,47,40,54,52,50,24,61,77,70,73,52,94,45,65,63,59,50,51,50,53,53,52,50,53,49,52,52,51,54,48,52,50,52,51,56,55,57,64,73,68,68,63,72,79,56,63,79,56,74,59,69,83,70,66,88,76,83,123

Mean predicted aligned error: 10.53 Å

Foldseek 3Di:
DDDPPPPPPPDDDDDDDDDDPVVVVVLVVVCVVVVHDDSVVVVVVVVVVVVVVVVVVVVVVVVVVDDCVCVVCPCPPVPPPPD

pLDDT: mean 85.16, std 17.53, range [36.84, 98.19]

Sequence (83 aa):
MPLFGVINSMHSEKLSISLPVFLVQFIGNYKIAKGWESDSQVIEEALELLQYKELEQAYREASQEVDPAWDVTVADGLSDEAW